Protein AF-A0A947IJC0-F1 (afdb_monomer_lite)

Radius of gyration: 15.33 Å; chains: 1; bounding box: 36×24×41 Å

Foldseek 3Di:
DDKDKDWDKDWDWPDFDADPLATPWTWTKMWGAAMDIPQPCRRQQPGWMWTWTDDNRWIKTFTQLPGQQRKGWIWTQHPVRDIWIKIWTFHDPPHSNQVRLCVVPNQDPVRGIDIDTD

Structure (mmCIF, N/CA/C/O backbone):
data_AF-A0A947IJC0-F1
#
_entry.id   AF-A0A947IJC0-F1
#
loop_
_atom_site.group_PDB
_atom_site.id
_atom_site.type_symbol
_atom_site.label_atom_id
_atom_site.label_alt_id
_atom_site.label_comp_id
_atom_site.label_asym_id
_atom_site.label_entity_id
_atom_site.label_seq_id
_atom_site.pdbx_PDB_ins_code
_atom_site.Cartn_x
_atom_site.Cartn_y
_atom_site.Cartn_z
_atom_site.occupancy
_atom_site.B_iso_or_equiv
_atom_site.auth_seq_id
_atom_site.auth_comp_id
_atom_site.auth_asym_id
_atom_site.auth_atom_id
_atom_site.pdbx_PDB_model_num
ATOM 1 N N . PRO A 1 1 ? 19.824 -11.197 1.118 1.00 45.47 1 PRO A N 1
ATOM 2 C CA . PRO A 1 1 ? 19.792 -9.728 1.316 1.00 45.47 1 PRO A CA 1
ATOM 3 C C . PRO A 1 1 ? 18.434 -9.309 1.892 1.00 45.47 1 PRO A C 1
ATOM 5 O O . PRO A 1 1 ? 17.416 -9.544 1.250 1.00 45.47 1 PRO A O 1
ATOM 8 N N . SER A 1 2 ? 18.401 -8.780 3.118 1.00 49.97 2 SER A N 1
ATOM 9 C CA . SER A 1 2 ? 17.209 -8.091 3.623 1.00 49.97 2 SER A CA 1
ATOM 10 C C . SER A 1 2 ? 17.150 -6.722 2.956 1.00 49.97 2 SER A C 1
ATOM 12 O O . SER A 1 2 ? 18.105 -5.960 3.075 1.00 49.97 2 SER A O 1
ATOM 14 N N . MET A 1 3 ? 16.075 -6.435 2.230 1.00 63.88 3 MET A N 1
ATOM 15 C CA . MET A 1 3 ? 15.838 -5.102 1.678 1.00 63.88 3 MET A CA 1
ATOM 16 C C . MET A 1 3 ? 15.214 -4.250 2.782 1.00 63.88 3 MET A C 1
ATOM 18 O O . MET A 1 3 ? 14.189 -4.642 3.344 1.00 63.88 3 MET A O 1
ATOM 22 N N . GLY A 1 4 ? 15.871 -3.147 3.136 1.00 71.75 4 GLY A N 1
ATOM 23 C CA . GLY A 1 4 ? 15.327 -2.156 4.056 1.00 71.75 4 GLY A CA 1
ATOM 24 C C . GLY A 1 4 ? 14.463 -1.156 3.297 1.00 71.75 4 GLY A C 1
ATOM 25 O O . GLY A 1 4 ? 14.833 -0.717 2.208 1.00 71.75 4 GLY A O 1
ATOM 26 N N . PHE A 1 5 ? 13.319 -0.799 3.874 1.00 82.88 5 PHE A N 1
ATOM 27 C CA . PHE A 1 5 ? 12.510 0.314 3.397 1.00 82.88 5 PHE A CA 1
ATOM 28 C C . PHE A 1 5 ? 12.162 1.209 4.574 1.00 82.88 5 PHE A C 1
ATOM 30 O O . PHE A 1 5 ? 11.677 0.725 5.595 1.00 82.88 5 PHE A O 1
ATOM 37 N N . ASP A 1 6 ? 12.359 2.504 4.380 1.00 88.56 6 ASP A N 1
ATOM 38 C CA . ASP A 1 6 ? 11.910 3.548 5.284 1.00 88.56 6 ASP A CA 1
ATOM 39 C C . ASP A 1 6 ? 10.787 4.322 4.608 1.00 88.56 6 ASP A C 1
ATOM 41 O O . ASP A 1 6 ? 10.894 4.732 3.451 1.00 88.56 6 ASP A O 1
ATOM 45 N N . GLY A 1 7 ? 9.685 4.513 5.323 1.00 89.81 7 GLY A N 1
ATOM 46 C CA . GLY A 1 7 ? 8.526 5.224 4.809 1.00 89.81 7 GLY A CA 1
ATOM 47 C C . GLY A 1 7 ? 7.940 6.160 5.850 1.00 89.81 7 GLY A C 1
ATOM 48 O O . GLY A 1 7 ? 7.958 5.874 7.047 1.00 89.81 7 GLY A O 1
ATOM 49 N N . ASN A 1 8 ? 7.394 7.281 5.386 1.00 93.94 8 ASN A N 1
ATOM 50 C CA . ASN A 1 8 ? 6.597 8.175 6.215 1.00 93.94 8 ASN A CA 1
ATOM 51 C C . ASN A 1 8 ? 5.121 7.931 5.914 1.00 93.94 8 ASN A C 1
ATOM 53 O O . ASN A 1 8 ? 4.702 8.015 4.760 1.00 93.94 8 ASN A O 1
ATOM 57 N N . VAL A 1 9 ? 4.334 7.668 6.954 1.00 93.00 9 VAL A N 1
ATOM 58 C CA . VAL A 1 9 ? 2.891 7.471 6.843 1.00 93.00 9 VAL A CA 1
ATOM 59 C C . VAL A 1 9 ? 2.158 8.544 7.640 1.00 93.00 9 VAL A C 1
ATOM 61 O O . VAL A 1 9 ? 2.508 8.846 8.779 1.00 93.00 9 VAL A O 1
ATOM 64 N N . SER A 1 10 ? 1.099 9.092 7.053 1.00 95.88 10 SER A N 1
ATOM 65 C CA . SER A 1 10 ? 0.108 9.917 7.741 1.00 95.88 10 SER A CA 1
ATOM 66 C C . SER A 1 10 ? -1.230 9.199 7.802 1.00 95.88 10 SER A C 1
ATOM 68 O O . SER A 1 10 ? -1.648 8.551 6.846 1.00 95.88 10 SER A O 1
ATOM 70 N N . LEU A 1 11 ? -1.906 9.327 8.939 1.00 95.31 11 LEU A N 1
ATOM 71 C CA . LEU A 1 11 ? -3.192 8.701 9.204 1.00 95.31 11 LEU A CA 1
ATOM 72 C C . LEU A 1 11 ? -4.188 9.771 9.644 1.00 95.31 11 LEU A C 1
ATOM 74 O O . LEU A 1 11 ? -3.956 10.468 10.629 1.00 95.31 11 LEU A O 1
ATOM 78 N N . VAL A 1 12 ? -5.307 9.868 8.930 1.00 96.25 12 VAL A N 1
ATOM 79 C CA . VAL A 1 12 ? -6.424 10.752 9.267 1.00 96.25 12 VAL A CA 1
ATOM 80 C C . VAL A 1 12 ? -7.654 9.892 9.519 1.00 96.25 12 VAL A C 1
ATOM 82 O O . VAL A 1 12 ? -8.175 9.257 8.604 1.00 96.25 12 VAL A O 1
ATOM 85 N N . LEU A 1 13 ? -8.123 9.867 10.766 1.00 96.06 13 LEU A N 1
ATOM 86 C CA . LEU A 1 13 ? -9.309 9.118 11.175 1.00 96.06 13 LEU A CA 1
ATOM 87 C C . LEU A 1 13 ? -10.491 10.067 11.359 1.00 96.06 13 LEU A C 1
ATOM 89 O O . LEU A 1 13 ? -10.407 11.040 12.103 1.00 96.06 13 LEU A O 1
ATOM 93 N N . GLN A 1 14 ? -11.597 9.748 10.697 1.00 96.31 14 GLN A N 1
ATOM 94 C CA . GLN A 1 14 ? -12.896 10.384 10.916 1.00 96.31 14 GLN A CA 1
ATOM 95 C C . GLN A 1 14 ? -13.669 9.631 12.004 1.00 96.31 14 GLN A C 1
ATOM 97 O O . GLN A 1 14 ? -14.321 10.234 12.852 1.00 96.31 14 GLN A O 1
ATOM 102 N N . GLU A 1 15 ? -13.553 8.302 12.005 1.00 94.94 15 GLU A N 1
ATOM 103 C CA . GLU A 1 15 ? -14.126 7.412 13.006 1.00 94.94 15 GLU A CA 1
ATOM 104 C C . GLU A 1 15 ? -13.174 6.238 13.257 1.00 94.94 15 GLU A C 1
ATOM 106 O O . GLU A 1 15 ? -12.622 5.662 12.318 1.00 94.94 15 GLU A O 1
ATOM 111 N N . ALA A 1 16 ? -13.020 5.845 14.522 1.00 94.94 16 ALA A N 1
ATOM 112 C CA . ALA A 1 16 ? -12.390 4.585 14.891 1.00 94.94 16 ALA A CA 1
ATOM 113 C C . ALA A 1 16 ? -13.020 4.028 16.172 1.00 94.94 16 ALA A C 1
ATOM 115 O O . ALA A 1 16 ? -12.919 4.623 17.245 1.00 94.94 16 ALA A O 1
ATOM 116 N N . LYS A 1 17 ? -13.651 2.861 16.058 1.00 95.69 17 LYS A N 1
ATOM 117 C CA . LYS A 1 17 ? -14.123 2.047 17.175 1.00 95.69 17 LYS A CA 1
ATOM 118 C C . LYS A 1 17 ? -13.501 0.660 17.062 1.00 95.69 17 LYS A C 1
ATOM 120 O O . LYS A 1 17 ? -13.697 -0.066 16.087 1.00 95.69 17 LYS A O 1
ATOM 125 N N . ILE A 1 18 ? -12.724 0.312 18.080 1.00 92.31 18 ILE A N 1
ATOM 126 C CA . ILE A 1 18 ? -12.042 -0.974 18.219 1.00 92.31 18 ILE A CA 1
ATOM 127 C C . ILE A 1 18 ? -12.320 -1.471 19.636 1.00 92.31 18 ILE A C 1
ATOM 129 O O . ILE A 1 18 ? -12.240 -0.699 20.591 1.00 92.31 18 ILE A O 1
ATOM 133 N N . ASN A 1 19 ? -12.677 -2.744 19.781 1.00 92.62 19 ASN A N 1
ATOM 134 C CA . ASN A 1 19 ? -12.871 -3.386 21.079 1.00 92.62 19 ASN A CA 1
ATOM 135 C C . ASN A 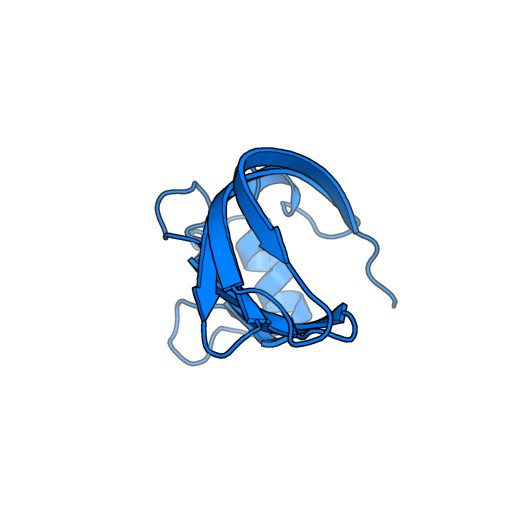1 19 ? -12.103 -4.716 21.148 1.00 92.62 19 ASN A C 1
ATOM 137 O O . ASN A 1 19 ? -11.367 -5.064 20.227 1.00 92.62 19 ASN A O 1
ATOM 141 N N . ALA A 1 20 ? -12.284 -5.475 22.231 1.00 89.50 20 ALA A N 1
ATOM 142 C CA . ALA A 1 20 ? -11.623 -6.771 22.416 1.00 89.50 20 ALA A CA 1
ATOM 143 C C . ALA A 1 20 ? -11.940 -7.797 21.307 1.00 89.50 20 ALA A C 1
ATOM 145 O O . ALA A 1 20 ? -11.154 -8.710 21.075 1.00 89.50 20 ALA A O 1
ATOM 146 N N . GLY A 1 21 ? -13.077 -7.647 20.620 1.00 90.00 21 GLY A N 1
ATOM 147 C CA . GLY A 1 21 ? -13.463 -8.463 19.470 1.00 90.00 21 GLY A CA 1
ATOM 148 C C . GLY A 1 21 ? -12.930 -7.951 18.131 1.00 90.00 21 GLY A C 1
ATOM 149 O O . GLY A 1 21 ? -13.108 -8.637 17.133 1.00 90.00 21 GLY A O 1
ATOM 150 N N . GLY A 1 22 ? -12.286 -6.780 18.087 1.00 93.69 22 GLY A N 1
ATOM 151 C CA . GLY A 1 22 ? -11.659 -6.211 16.895 1.00 93.69 22 GLY A CA 1
ATOM 152 C C . GLY A 1 22 ? -12.258 -4.899 16.399 1.00 93.69 22 GLY A C 1
ATOM 153 O O . GLY A 1 22 ? -12.850 -4.129 17.156 1.00 93.69 22 GLY A O 1
ATOM 154 N N . CYS A 1 23 ? -12.051 -4.629 15.108 1.00 95.75 23 CYS A N 1
ATOM 155 C CA . CYS A 1 23 ? -12.527 -3.430 14.415 1.00 95.75 23 CYS A CA 1
ATOM 156 C C . CYS A 1 23 ? -14.057 -3.468 14.295 1.00 95.75 23 CYS A C 1
ATOM 158 O O . CYS A 1 23 ? -14.596 -4.357 13.631 1.00 95.75 23 CYS A O 1
ATOM 160 N N . THR A 1 24 ? -14.758 -2.519 14.918 1.00 96.31 24 THR A N 1
ATOM 161 C CA . THR A 1 24 ? -16.227 -2.435 14.858 1.00 96.31 24 THR A CA 1
ATOM 162 C C . THR A 1 24 ? -16.710 -1.366 13.888 1.00 96.31 24 THR A C 1
ATOM 164 O O . THR A 1 24 ? -17.612 -1.632 13.099 1.00 96.31 24 THR A O 1
ATOM 167 N N . SER A 1 25 ? -16.086 -0.189 13.887 1.00 96.19 25 SER A N 1
ATOM 168 C CA . SER A 1 25 ? -16.248 0.814 12.833 1.00 96.19 25 SER A CA 1
ATOM 169 C C . SER A 1 25 ? -14.945 1.576 12.620 1.00 96.19 25 SER A C 1
ATOM 171 O O . SER A 1 25 ? -14.179 1.813 13.552 1.00 96.19 25 SER A O 1
ATOM 173 N N . MET A 1 26 ? -14.658 1.923 11.372 1.00 95.94 26 MET A N 1
ATOM 174 C CA . MET A 1 26 ? -13.491 2.714 11.015 1.00 95.94 26 MET A CA 1
ATOM 175 C C . MET A 1 26 ? -13.780 3.438 9.711 1.00 95.94 26 MET A C 1
ATOM 177 O O . MET A 1 26 ? -14.277 2.822 8.769 1.00 95.94 26 MET A O 1
ATOM 181 N N . ALA A 1 27 ? -13.464 4.724 9.682 1.00 96.88 27 ALA A N 1
ATOM 182 C CA . ALA A 1 27 ? -13.515 5.554 8.495 1.00 96.88 27 ALA A CA 1
ATOM 183 C C . ALA A 1 27 ? -12.353 6.540 8.554 1.00 96.88 27 ALA A C 1
ATOM 185 O O . ALA A 1 27 ? -12.123 7.203 9.570 1.00 96.88 27 ALA A O 1
ATOM 186 N N . GLY A 1 28 ? -11.601 6.627 7.470 1.00 96.44 28 GLY A N 1
ATOM 187 C CA . GLY A 1 28 ? -10.424 7.469 7.405 1.00 96.44 28 GLY A CA 1
ATOM 188 C C . GLY A 1 28 ? -9.549 7.117 6.222 1.00 96.44 28 GLY A C 1
ATOM 189 O O . GLY A 1 28 ? -9.883 6.258 5.403 1.00 96.44 28 GLY A O 1
ATOM 190 N N . THR A 1 29 ? -8.407 7.779 6.172 1.00 96.44 29 THR A N 1
ATOM 191 C CA . THR A 1 29 ? -7.462 7.674 5.073 1.00 96.44 29 THR A CA 1
ATOM 192 C C . THR A 1 29 ? -6.057 7.529 5.637 1.00 96.44 29 THR A C 1
ATOM 194 O O . THR A 1 29 ? -5.669 8.238 6.568 1.00 96.44 29 THR A O 1
ATOM 197 N N . LEU A 1 30 ? -5.297 6.600 5.071 1.00 95.12 30 LEU A N 1
ATOM 198 C CA . LEU A 1 30 ? -3.876 6.422 5.319 1.00 95.12 30 LEU A CA 1
ATOM 199 C C . LEU A 1 30 ? -3.114 6.825 4.059 1.00 95.12 30 LEU A C 1
ATOM 201 O O . LEU A 1 30 ? -3.435 6.356 2.972 1.00 95.12 30 LEU A O 1
ATOM 205 N N . THR A 1 31 ? -2.097 7.663 4.204 1.00 94.88 31 THR A N 1
ATOM 206 C CA . THR A 1 31 ? -1.242 8.092 3.096 1.00 94.88 31 THR A CA 1
ATOM 207 C C . THR A 1 31 ? 0.195 7.706 3.393 1.00 94.88 31 THR A C 1
ATOM 209 O O . THR A 1 31 ? 0.764 8.141 4.392 1.00 94.88 31 THR A O 1
ATOM 212 N N . LEU A 1 32 ? 0.794 6.906 2.515 1.00 93.62 32 LEU A N 1
ATOM 213 C CA . LEU A 1 32 ? 2.239 6.758 2.422 1.00 93.62 32 LEU A CA 1
ATOM 214 C C . LEU A 1 32 ? 2.774 7.997 1.704 1.00 93.62 32 LEU A C 1
ATOM 216 O O . LEU A 1 32 ? 2.560 8.149 0.506 1.00 93.62 32 LEU A O 1
ATOM 220 N N . ASN A 1 33 ? 3.423 8.893 2.439 1.00 93.69 33 ASN A N 1
ATOM 221 C CA . ASN A 1 33 ? 3.892 10.179 1.925 1.00 93.69 33 ASN A CA 1
ATOM 222 C C . ASN A 1 33 ? 5.212 10.045 1.173 1.00 93.69 33 ASN A C 1
ATOM 224 O O . ASN A 1 33 ? 5.405 10.652 0.126 1.00 93.69 33 ASN A O 1
ATOM 228 N N . THR A 1 34 ? 6.124 9.258 1.737 1.00 93.19 34 THR A N 1
ATOM 229 C CA . THR A 1 34 ? 7.453 9.005 1.186 1.00 93.19 34 THR A CA 1
ATOM 230 C C . THR A 1 34 ? 7.794 7.543 1.383 1.00 93.19 34 THR A C 1
ATOM 232 O O . THR A 1 34 ? 7.383 6.931 2.371 1.00 93.19 34 THR A O 1
ATOM 235 N N . LEU A 1 35 ? 8.582 7.004 0.463 1.00 92.06 35 LEU A N 1
ATOM 236 C CA . LEU A 1 35 ? 9.188 5.689 0.570 1.00 92.06 35 LEU A CA 1
ATOM 237 C C . LEU A 1 35 ? 10.633 5.810 0.095 1.00 92.06 35 LEU A C 1
ATOM 239 O O . LEU A 1 35 ? 10.913 6.502 -0.874 1.00 92.06 35 LEU A O 1
ATOM 243 N N . SER A 1 36 ? 11.557 5.171 0.784 1.00 91.38 36 SER A N 1
ATOM 244 C CA . SER A 1 36 ? 12.964 5.110 0.409 1.00 91.38 36 SER A CA 1
ATOM 245 C C . SER A 1 36 ? 13.507 3.743 0.778 1.00 91.38 36 SER A C 1
ATOM 247 O O . SER A 1 36 ? 13.002 3.096 1.693 1.00 91.38 36 SER A O 1
ATOM 249 N N . GLY A 1 37 ? 14.528 3.286 0.072 1.00 88.06 37 GLY A N 1
ATOM 250 C CA . GLY A 1 37 ? 15.158 2.002 0.336 1.00 88.06 37 GLY A CA 1
ATOM 251 C C . GLY A 1 37 ? 16.208 1.686 -0.714 1.00 88.06 37 GLY A C 1
ATOM 252 O O . GLY A 1 37 ? 16.478 2.495 -1.600 1.00 88.06 37 GLY A O 1
ATOM 253 N N . ASP A 1 38 ? 16.759 0.481 -0.634 1.00 85.75 38 ASP A N 1
ATOM 254 C CA . ASP A 1 38 ? 17.884 0.052 -1.478 1.00 85.75 38 ASP A CA 1
ATOM 255 C C . ASP A 1 38 ? 17.478 -0.317 -2.921 1.00 85.75 38 ASP A C 1
ATOM 257 O O . ASP A 1 38 ? 18.310 -0.745 -3.722 1.00 85.75 38 ASP A O 1
ATOM 261 N N . ILE A 1 39 ? 16.191 -0.195 -3.260 1.00 86.75 39 ILE A N 1
ATOM 262 C CA . ILE A 1 39 ? 15.660 -0.473 -4.596 1.00 86.75 39 ILE A CA 1
ATOM 263 C C . ILE A 1 39 ? 15.597 0.827 -5.395 1.00 86.75 39 ILE A C 1
ATOM 265 O O . ILE A 1 39 ? 14.920 1.779 -5.011 1.00 86.75 39 ILE A O 1
ATOM 269 N N . GLU A 1 40 ? 16.244 0.840 -6.557 1.00 89.38 40 GLU A N 1
ATOM 270 C CA . GLU A 1 40 ? 16.196 1.982 -7.465 1.00 89.38 40 GLU A CA 1
ATOM 271 C C . GLU A 1 40 ? 14.754 2.284 -7.916 1.00 89.38 40 GLU A C 1
ATOM 273 O O . GLU A 1 40 ? 14.005 1.403 -8.345 1.00 89.38 40 GLU A O 1
ATOM 278 N N . GLY A 1 41 ? 14.343 3.548 -7.802 1.00 89.69 41 GLY A N 1
ATOM 279 C CA . GLY A 1 41 ? 13.001 4.004 -8.161 1.00 89.69 41 GLY A CA 1
ATOM 280 C C . GLY A 1 41 ? 11.903 3.650 -7.154 1.00 89.69 41 GLY A C 1
ATOM 281 O O . GLY A 1 41 ? 10.735 3.926 -7.432 1.00 89.69 41 GLY A O 1
ATOM 282 N N . VAL A 1 42 ? 12.219 3.053 -6.000 1.00 90.25 42 VAL A N 1
ATOM 283 C CA . VAL A 1 42 ? 11.219 2.746 -4.957 1.00 90.25 42 VAL A CA 1
ATOM 284 C C . VAL A 1 42 ? 10.536 3.997 -4.405 1.00 90.25 42 VAL A C 1
ATOM 286 O O . VAL A 1 42 ? 9.368 3.960 -4.029 1.00 90.25 42 VAL A O 1
ATOM 289 N N . ASP A 1 43 ? 11.239 5.121 -4.418 1.00 90.50 43 ASP A N 1
ATOM 290 C CA . ASP A 1 43 ? 10.743 6.437 -4.037 1.00 90.50 43 ASP A CA 1
ATOM 291 C C . ASP A 1 43 ? 9.584 6.916 -4.911 1.00 90.50 43 ASP A C 1
ATOM 293 O O . ASP A 1 43 ? 8.676 7.583 -4.420 1.00 90.50 43 ASP A O 1
ATOM 297 N N . THR A 1 44 ? 9.538 6.473 -6.170 1.00 91.12 44 THR A N 1
ATOM 298 C CA . THR A 1 44 ? 8.465 6.814 -7.118 1.00 91.12 44 THR A CA 1
ATOM 299 C C . THR A 1 44 ? 7.123 6.139 -6.812 1.00 91.12 44 THR A C 1
ATOM 301 O O . THR A 1 44 ? 6.108 6.481 -7.427 1.00 91.12 44 THR A O 1
ATOM 304 N N . ILE A 1 45 ? 7.104 5.183 -5.871 1.00 90.88 45 ILE A N 1
ATOM 305 C CA . ILE A 1 45 ? 5.875 4.548 -5.383 1.00 90.88 45 ILE A CA 1
ATOM 306 C C . ILE A 1 45 ? 5.012 5.562 -4.638 1.00 90.88 45 ILE A C 1
ATOM 308 O O . ILE A 1 45 ? 3.798 5.563 -4.812 1.00 90.88 45 ILE A O 1
ATOM 312 N N . ALA A 1 46 ? 5.626 6.401 -3.804 1.00 91.44 46 ALA A N 1
ATOM 313 C CA . ALA A 1 46 ? 4.910 7.386 -3.012 1.00 91.44 46 ALA A CA 1
ATOM 314 C C . ALA A 1 46 ? 4.627 8.665 -3.836 1.00 91.44 46 ALA A C 1
ATOM 316 O O . ALA A 1 46 ? 5.434 9.038 -4.688 1.00 91.44 46 ALA A O 1
ATOM 317 N N . PRO A 1 47 ? 3.512 9.373 -3.574 1.00 92.38 47 PRO A N 1
ATOM 318 C CA . PRO A 1 47 ? 2.531 9.087 -2.532 1.00 92.38 47 PRO A CA 1
ATOM 319 C C . PRO A 1 47 ? 1.516 7.997 -2.920 1.00 92.38 47 PRO A C 1
ATOM 321 O O . PRO A 1 47 ? 1.084 7.914 -4.068 1.00 92.38 47 PRO A O 1
ATOM 324 N N . VAL A 1 48 ? 1.084 7.200 -1.935 1.00 93.69 48 VAL A N 1
ATOM 325 C CA . VAL A 1 48 ? -0.010 6.217 -2.078 1.00 93.69 48 VAL A CA 1
ATOM 326 C C . VAL A 1 48 ? -1.054 6.459 -1.001 1.00 93.69 48 VAL A C 1
ATOM 328 O O . VAL A 1 48 ? -0.711 6.584 0.173 1.00 93.69 48 VAL A O 1
ATOM 331 N N . THR A 1 49 ? -2.326 6.473 -1.384 1.00 94.38 49 THR A N 1
ATOM 332 C CA . THR A 1 49 ? -3.448 6.679 -0.468 1.00 94.38 49 THR A CA 1
ATOM 333 C C . THR A 1 49 ? -4.291 5.411 -0.348 1.00 94.38 49 THR A C 1
ATOM 335 O O . THR A 1 49 ? -4.534 4.717 -1.331 1.00 94.38 49 THR A O 1
ATOM 338 N N . ALA A 1 50 ? -4.729 5.107 0.872 1.00 95.94 50 ALA A N 1
ATOM 339 C CA . ALA A 1 50 ? -5.589 3.982 1.197 1.00 95.94 50 ALA A CA 1
ATOM 340 C C . ALA A 1 50 ? -6.786 4.439 2.033 1.00 95.94 50 ALA A C 1
ATOM 342 O O . ALA A 1 50 ? -6.628 5.184 3.003 1.00 95.94 50 ALA A O 1
ATOM 343 N N . ASN A 1 51 ? -7.973 3.939 1.711 1.00 97.00 51 ASN A N 1
ATOM 344 C CA . ASN A 1 51 ? -9.156 4.107 2.545 1.00 97.00 51 ASN A CA 1
ATOM 345 C C . ASN A 1 51 ? -9.192 3.044 3.644 1.00 97.00 51 ASN A C 1
ATOM 347 O O . ASN A 1 51 ? -8.844 1.885 3.420 1.00 97.00 51 ASN A O 1
ATOM 351 N N . LEU A 1 52 ? -9.631 3.437 4.836 1.00 96.69 52 LEU A N 1
ATOM 352 C CA . LEU A 1 52 ? -9.738 2.555 5.992 1.00 96.69 52 LEU A CA 1
ATOM 353 C C . LEU A 1 52 ? -11.187 2.160 6.227 1.00 96.69 52 LEU A C 1
ATOM 355 O O . LEU A 1 52 ? -12.069 3.016 6.283 1.00 96.69 52 LEU A O 1
ATOM 359 N N . ARG A 1 53 ? -11.417 0.863 6.427 1.00 96.56 53 ARG A N 1
ATOM 360 C CA . ARG A 1 53 ? -12.721 0.317 6.818 1.00 96.56 53 ARG A CA 1
ATOM 361 C C . ARG A 1 53 ? -12.564 -0.887 7.735 1.00 96.56 53 ARG A C 1
ATOM 363 O O . ARG A 1 53 ? -11.518 -1.531 7.744 1.00 96.56 53 ARG A O 1
ATOM 370 N N . CYS A 1 54 ? -13.623 -1.236 8.461 1.00 96.06 54 CYS A N 1
ATOM 371 C CA . CYS A 1 54 ? -13.694 -2.536 9.124 1.00 96.06 54 CYS A CA 1
ATOM 372 C C . CYS A 1 54 ? -14.308 -3.593 8.191 1.00 96.06 54 CYS A C 1
ATOM 374 O O . CYS A 1 54 ? -15.274 -3.327 7.477 1.00 96.06 54 CYS A O 1
ATOM 376 N N . GLU A 1 55 ? -13.786 -4.816 8.232 1.00 95.31 55 GLU A N 1
ATOM 377 C CA . GLU A 1 55 ? -14.363 -5.993 7.573 1.00 95.31 55 GLU A CA 1
ATOM 378 C C . GLU A 1 55 ? -14.134 -7.218 8.449 1.00 95.31 55 GLU A C 1
ATOM 380 O O . GLU A 1 55 ? -12.988 -7.550 8.748 1.00 95.31 55 GLU A O 1
ATOM 385 N N . ASN A 1 56 ? -15.200 -7.922 8.843 1.00 93.38 56 ASN A N 1
ATOM 386 C CA . ASN A 1 56 ? -15.088 -9.149 9.643 1.00 93.38 56 ASN A CA 1
ATOM 387 C C . ASN A 1 56 ? -14.154 -8.980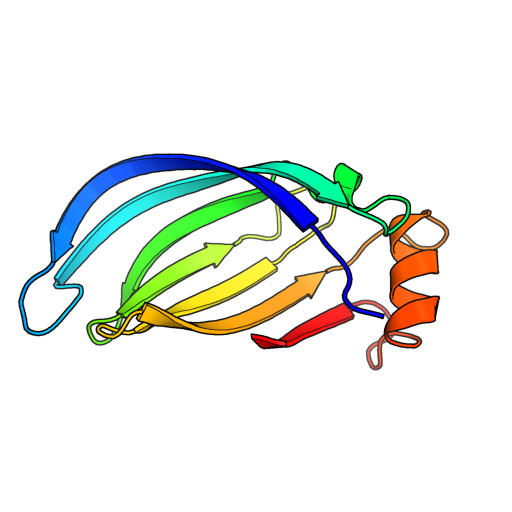 10.859 1.00 93.38 56 ASN A C 1
ATOM 389 O O . ASN A 1 56 ? -13.251 -9.791 11.057 1.00 93.38 56 ASN A O 1
ATOM 393 N N . GLN A 1 57 ? -14.333 -7.893 11.623 1.00 94.62 57 GLN A N 1
ATOM 394 C CA . GLN A 1 57 ? -13.523 -7.530 12.801 1.00 94.62 57 GLN A CA 1
ATOM 395 C C . GLN A 1 57 ? -12.055 -7.148 12.514 1.00 94.62 57 GLN A C 1
ATOM 397 O O . GLN A 1 57 ? -11.283 -6.911 13.444 1.00 94.62 57 GLN A O 1
ATOM 402 N N . ARG A 1 58 ? -11.655 -7.037 11.244 1.00 95.38 58 ARG A N 1
ATOM 403 C CA . ARG A 1 58 ? -10.310 -6.631 10.807 1.00 95.38 58 ARG A CA 1
ATOM 404 C C . ARG A 1 58 ? -10.310 -5.199 10.297 1.00 95.38 58 ARG A C 1
ATOM 406 O O . ARG A 1 58 ? -11.316 -4.745 9.753 1.00 95.38 58 ARG A O 1
ATOM 413 N N . ILE A 1 59 ? -9.173 -4.522 10.422 1.00 96.06 59 ILE A N 1
ATOM 414 C CA . ILE A 1 59 ? -8.929 -3.267 9.704 1.00 96.06 59 ILE A CA 1
ATOM 415 C C . ILE A 1 59 ? -8.560 -3.634 8.268 1.00 96.06 59 ILE A C 1
ATOM 417 O O . ILE A 1 59 ? -7.733 -4.519 8.049 1.00 96.06 59 ILE A O 1
ATOM 421 N N . VAL A 1 60 ? -9.166 -2.967 7.295 1.00 96.75 60 VAL A N 1
ATOM 422 C CA . VAL A 1 60 ? -8.843 -3.10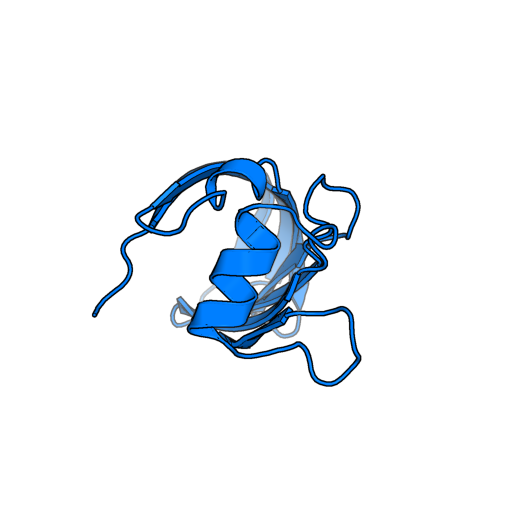6 5.877 1.00 96.75 60 VAL A CA 1
ATOM 423 C C . VAL A 1 60 ? -8.337 -1.773 5.359 1.00 96.75 60 VAL A C 1
ATOM 425 O O . VAL A 1 60 ? -9.008 -0.756 5.519 1.00 96.75 60 VAL A O 1
ATOM 428 N N . LEU A 1 61 ? -7.164 -1.812 4.735 1.00 96.44 61 LEU A N 1
ATOM 429 C CA . LEU A 1 61 ? -6.607 -0.743 3.925 1.00 96.44 61 LEU A CA 1
ATOM 430 C C . LEU A 1 61 ? -6.935 -1.070 2.471 1.00 96.44 61 LEU A C 1
ATOM 432 O O . LEU A 1 61 ? -6.520 -2.116 1.962 1.00 96.44 61 LEU A O 1
ATOM 436 N N . ASP A 1 62 ? -7.691 -0.187 1.835 1.00 96.19 62 ASP A N 1
ATOM 437 C CA . ASP A 1 62 ? -8.096 -0.291 0.439 1.00 96.19 62 ASP A CA 1
ATOM 438 C C . ASP A 1 62 ? -7.357 0.754 -0.387 1.00 96.19 62 ASP A C 1
ATOM 440 O O . ASP A 1 62 ? -7.626 1.950 -0.268 1.00 96.19 62 ASP A O 1
ATOM 444 N N . ILE A 1 63 ? -6.369 0.297 -1.152 1.00 95.56 63 ILE A N 1
ATOM 445 C CA . ILE A 1 63 ? -5.520 1.146 -1.982 1.00 95.56 63 ILE A CA 1
ATOM 446 C C . ILE A 1 63 ? -6.086 1.129 -3.395 1.00 95.56 63 ILE A C 1
ATOM 448 O O . ILE A 1 63 ? -6.099 0.080 -4.052 1.00 95.56 63 ILE A O 1
ATOM 452 N N . ASP A 1 64 ? -6.507 2.297 -3.869 1.00 87.88 64 ASP A N 1
ATOM 453 C CA . ASP A 1 64 ? -6.938 2.482 -5.247 1.00 87.88 64 ASP A CA 1
ATOM 454 C C . ASP A 1 64 ? -5.755 2.775 -6.181 1.00 87.88 64 ASP A C 1
ATOM 456 O O . ASP A 1 64 ? -4.671 3.184 -5.764 1.00 87.88 64 ASP A O 1
ATOM 460 N N . GLU A 1 65 ? -5.964 2.542 -7.476 1.00 87.88 65 GLU A N 1
ATOM 461 C CA . GLU A 1 65 ? -4.918 2.681 -8.491 1.00 87.88 65 GLU A CA 1
ATOM 462 C C . GLU A 1 65 ? -4.579 4.133 -8.864 1.00 87.88 65 GLU A C 1
ATOM 464 O O . GLU A 1 65 ? -3.749 4.346 -9.752 1.00 87.88 65 GLU A O 1
ATOM 469 N N . ASN A 1 66 ? -5.194 5.134 -8.223 1.00 86.25 66 ASN A N 1
ATOM 470 C CA . ASN A 1 66 ? -5.009 6.548 -8.542 1.00 86.25 66 ASN A CA 1
ATOM 471 C C . ASN A 1 66 ? -3.726 7.112 -7.905 1.00 86.25 66 ASN A C 1
ATOM 473 O O . ASN A 1 66 ? -3.746 8.047 -7.106 1.00 86.25 66 ASN A O 1
ATOM 477 N N . ASN A 1 67 ? -2.587 6.520 -8.262 1.00 82.75 67 ASN A N 1
ATOM 478 C CA . ASN A 1 67 ? -1.246 6.957 -7.883 1.00 82.75 67 ASN A CA 1
ATOM 479 C C . ASN A 1 67 ? -0.249 6.688 -9.025 1.00 82.75 67 ASN A C 1
ATOM 481 O O . ASN A 1 67 ? -0.513 5.908 -9.942 1.00 82.75 67 ASN A O 1
ATOM 485 N N . THR A 1 68 ? 0.911 7.343 -8.983 1.00 76.81 68 THR A N 1
ATOM 486 C CA . THR A 1 68 ? 1.929 7.323 -10.052 1.00 76.81 68 THR A CA 1
ATOM 487 C C . THR A 1 68 ? 2.417 5.919 -10.406 1.00 76.81 68 THR A C 1
ATOM 489 O O . THR A 1 68 ? 2.620 5.621 -11.584 1.00 76.81 68 THR A O 1
ATOM 492 N N . ALA A 1 69 ? 2.559 5.040 -9.414 1.00 80.06 69 ALA A N 1
ATOM 493 C CA . ALA A 1 69 ? 3.001 3.659 -9.601 1.00 80.06 69 ALA A CA 1
ATOM 494 C C . ALA A 1 69 ? 1.846 2.657 -9.815 1.00 80.06 69 ALA A C 1
ATOM 496 O O . ALA A 1 69 ? 2.087 1.448 -9.929 1.00 80.06 69 ALA A O 1
ATOM 497 N N . LYS A 1 70 ? 0.595 3.144 -9.888 1.00 90.75 70 LYS A N 1
ATOM 498 C CA . LYS A 1 70 ? -0.632 2.338 -10.008 1.00 90.75 70 LYS A CA 1
ATOM 499 C C . LYS A 1 70 ? -0.700 1.201 -8.986 1.00 90.75 70 LYS A C 1
ATOM 501 O O . LYS A 1 70 ? -1.167 0.096 -9.294 1.00 90.75 70 LYS A O 1
ATOM 506 N N . VAL A 1 71 ? -0.190 1.464 -7.784 1.00 93.19 71 VAL A N 1
ATOM 507 C CA . VAL A 1 71 ? -0.291 0.551 -6.650 1.00 93.19 71 VAL A CA 1
ATOM 508 C C . VAL A 1 71 ? -1.760 0.380 -6.329 1.00 93.19 71 VAL A C 1
ATOM 510 O O . VAL A 1 71 ? -2.471 1.368 -6.217 1.00 93.19 71 VAL A O 1
ATOM 513 N N . ARG A 1 72 ? -2.223 -0.856 -6.193 1.00 95.38 72 ARG A N 1
ATOM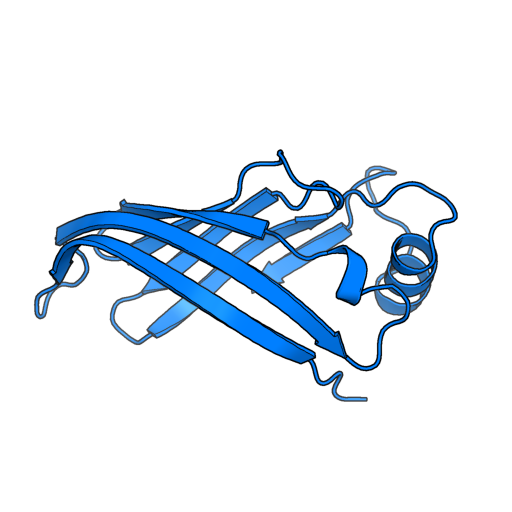 514 C CA . ARG A 1 72 ? -3.607 -1.154 -5.818 1.00 95.38 72 ARG A CA 1
ATOM 515 C C . ARG A 1 72 ? -3.685 -2.453 -5.049 1.00 95.38 72 ARG A C 1
ATOM 517 O O . ARG A 1 72 ? -2.877 -3.354 -5.275 1.00 95.38 72 ARG A O 1
ATOM 524 N N . GLY A 1 73 ? -4.676 -2.588 -4.185 1.00 95.31 73 GLY A N 1
ATOM 525 C CA . GLY A 1 73 ? -4.897 -3.841 -3.482 1.00 95.31 73 GLY A CA 1
ATOM 526 C C . GLY A 1 73 ? -5.495 -3.672 -2.103 1.00 95.31 73 GLY A C 1
ATOM 527 O O . GLY A 1 73 ? -5.851 -2.579 -1.673 1.00 95.31 73 GLY A O 1
ATOM 528 N N . LEU A 1 74 ? -5.593 -4.804 -1.413 1.00 95.50 74 LEU A N 1
ATOM 529 C CA . LEU A 1 74 ? -6.203 -4.896 -0.097 1.00 95.50 74 LEU A CA 1
ATOM 530 C C . LEU A 1 74 ? -5.188 -5.449 0.893 1.00 95.50 74 LEU A C 1
ATOM 532 O O . LEU A 1 74 ? -4.652 -6.544 0.693 1.00 95.50 74 LEU A O 1
ATOM 536 N N . VAL A 1 75 ? -4.993 -4.719 1.987 1.00 95.50 75 VAL A N 1
ATOM 537 C CA . VAL A 1 75 ? -4.251 -5.186 3.160 1.00 95.50 75 VAL A CA 1
ATOM 538 C C . VAL A 1 75 ? -5.215 -5.285 4.328 1.00 95.50 75 VAL A C 1
ATOM 540 O O . VAL A 1 75 ? -5.968 -4.360 4.613 1.00 95.50 75 VAL A O 1
ATOM 543 N N . ARG A 1 76 ? -5.216 -6.431 4.999 1.00 95.75 76 ARG A N 1
ATOM 544 C CA . ARG A 1 76 ? -6.035 -6.713 6.172 1.00 95.75 76 ARG A CA 1
ATOM 545 C C . ARG A 1 76 ? -5.137 -6.858 7.382 1.00 95.75 76 ARG A C 1
ATOM 547 O O . ARG A 1 76 ? -4.187 -7.634 7.346 1.00 95.75 76 ARG A O 1
ATOM 554 N N . ILE A 1 77 ? -5.491 -6.167 8.454 1.00 94.31 77 ILE A N 1
ATOM 555 C CA . ILE A 1 77 ? -4.832 -6.256 9.751 1.00 94.31 77 ILE A CA 1
ATOM 556 C C . ILE A 1 77 ? -5.810 -6.918 10.714 1.00 94.31 77 ILE A C 1
ATOM 558 O O . ILE A 1 77 ? -6.897 -6.396 10.987 1.00 94.31 77 ILE A O 1
ATOM 562 N N . SER A 1 78 ? -5.460 -8.109 11.185 1.00 90.75 78 SER A N 1
ATOM 563 C CA . SER A 1 78 ? -6.247 -8.829 12.181 1.00 90.75 78 SER A CA 1
ATOM 564 C C . SER A 1 78 ? -6.101 -8.219 13.572 1.00 90.75 78 SER A C 1
ATOM 566 O O . SER A 1 78 ? -5.223 -7.405 13.847 1.00 90.75 78 SER A O 1
ATOM 568 N N . VAL A 1 79 ? -6.965 -8.662 14.483 1.00 87.06 79 VAL A N 1
ATOM 569 C CA . VAL A 1 79 ? -7.011 -8.204 15.880 1.00 87.06 79 VAL A CA 1
ATOM 570 C C . VAL A 1 79 ? -5.710 -8.419 16.658 1.00 87.06 79 VAL A C 1
ATOM 572 O O . VAL A 1 79 ? -5.417 -7.668 17.578 1.00 87.06 79 VAL A O 1
ATOM 575 N N . ASN A 1 80 ? -4.906 -9.413 16.275 1.00 88.00 80 ASN A N 1
ATOM 576 C CA . ASN A 1 80 ? -3.584 -9.684 16.846 1.00 88.00 80 ASN A CA 1
ATOM 577 C C . ASN A 1 80 ? -2.445 -8.953 16.104 1.00 88.00 80 ASN A C 1
ATOM 579 O O . ASN A 1 80 ? -1.281 -9.275 16.318 1.00 88.00 80 ASN A O 1
ATOM 583 N N . GLY A 1 81 ? -2.768 -8.015 15.209 1.00 86.38 81 GLY A N 1
ATOM 584 C CA . GLY A 1 81 ? -1.795 -7.228 14.453 1.00 86.38 81 GLY A CA 1
ATOM 585 C C . GLY A 1 81 ? -1.158 -7.950 13.264 1.00 86.38 81 GLY A C 1
ATOM 586 O O . GLY A 1 81 ? -0.267 -7.384 12.636 1.00 86.38 81 GLY A O 1
ATOM 587 N N . GLN A 1 82 ? -1.588 -9.172 12.919 1.00 91.69 82 GLN A N 1
ATOM 588 C CA . GLN A 1 82 ? -1.072 -9.846 11.725 1.00 91.69 82 GLN A CA 1
ATOM 589 C C . GLN A 1 82 ? -1.603 -9.161 10.467 1.00 91.69 82 GLN A C 1
ATOM 591 O O . GLN A 1 82 ? -2.804 -8.932 10.309 1.00 91.69 82 GLN A O 1
ATOM 596 N N . MET A 1 83 ? -0.684 -8.848 9.563 1.00 92.00 83 MET A N 1
ATOM 597 C CA . MET A 1 83 ? -1.005 -8.283 8.263 1.00 92.00 83 MET A CA 1
ATOM 598 C C . MET A 1 83 ? -1.100 -9.409 7.243 1.00 92.00 83 MET A C 1
ATOM 600 O O . MET A 1 83 ? -0.303 -10.338 7.264 1.00 92.00 83 MET A O 1
ATOM 604 N N . SER A 1 84 ? -2.093 -9.323 6.368 1.00 94.75 84 SER A N 1
ATOM 605 C CA . SER A 1 84 ? -2.215 -10.198 5.209 1.00 94.75 84 SER A CA 1
ATOM 606 C C . SER A 1 84 ? -2.767 -9.407 4.043 1.00 94.75 84 SER A C 1
ATOM 608 O O . SER A 1 84 ? -3.641 -8.555 4.225 1.00 94.75 84 SER A O 1
ATOM 610 N N . GLY A 1 85 ? -2.290 -9.661 2.837 1.00 93.56 85 GLY A N 1
ATOM 611 C CA . GLY A 1 85 ? -2.780 -8.888 1.711 1.00 93.56 85 GLY A CA 1
ATOM 612 C C . GLY A 1 85 ? -2.093 -9.179 0.404 1.00 93.56 85 GLY A C 1
ATOM 613 O O . GLY A 1 85 ? -1.127 -9.935 0.316 1.00 93.56 85 GLY A O 1
ATOM 614 N N . GLN A 1 86 ? -2.623 -8.537 -0.626 1.00 93.25 86 GLN A N 1
ATOM 615 C CA . GLN A 1 86 ? -2.009 -8.535 -1.936 1.00 93.25 86 GLN A CA 1
ATOM 616 C C . GLN A 1 86 ? -1.991 -7.112 -2.474 1.00 93.25 86 GLN A C 1
ATOM 618 O O . GLN A 1 86 ? -3.045 -6.486 -2.597 1.00 93.25 86 GLN A O 1
ATOM 623 N N . LEU A 1 87 ? -0.798 -6.645 -2.828 1.00 92.69 87 LEU A N 1
ATOM 624 C CA . LEU A 1 87 ? -0.591 -5.405 -3.560 1.00 92.69 87 LEU A CA 1
ATOM 625 C C . LEU A 1 87 ? -0.184 -5.745 -4.990 1.00 92.69 87 LEU A C 1
ATOM 627 O O . LEU A 1 87 ? 0.625 -6.644 -5.226 1.00 92.69 87 LEU A O 1
ATOM 631 N N . LEU A 1 88 ? -0.760 -5.025 -5.940 1.00 94.31 88 LEU A N 1
ATOM 632 C CA . LEU A 1 88 ? -0.387 -5.058 -7.341 1.00 94.31 88 LEU A CA 1
ATOM 633 C C . LEU A 1 88 ? 0.267 -3.729 -7.684 1.00 94.31 88 LEU A C 1
ATOM 635 O O . LEU A 1 88 ? -0.276 -2.677 -7.355 1.00 94.31 88 LEU A O 1
ATOM 639 N N . LEU A 1 89 ? 1.409 -3.787 -8.358 1.00 93.12 89 LEU A N 1
ATOM 640 C CA . LEU A 1 89 ? 2.128 -2.619 -8.848 1.00 93.12 89 LEU A CA 1
ATOM 641 C C . LEU A 1 89 ? 2.262 -2.733 -10.361 1.00 93.12 89 LEU A C 1
ATOM 643 O O . LEU A 1 89 ? 2.667 -3.781 -10.869 1.00 93.12 89 LEU A O 1
ATOM 647 N N . THR A 1 90 ? 1.950 -1.653 -11.072 1.00 92.94 90 THR A N 1
ATOM 648 C CA . THR A 1 90 ? 2.054 -1.591 -12.537 1.00 92.94 90 THR A CA 1
ATOM 649 C C . THR A 1 90 ? 2.922 -0.395 -12.937 1.00 92.94 90 THR A C 1
ATOM 651 O O . THR A 1 90 ? 2.415 0.563 -13.531 1.00 92.94 90 THR A O 1
ATOM 654 N N . PRO A 1 91 ? 4.226 -0.406 -12.602 1.00 90.31 91 PRO A N 1
ATOM 655 C CA . PRO A 1 91 ? 5.129 0.655 -13.024 1.00 90.31 91 PRO A CA 1
ATOM 656 C C . PRO A 1 91 ? 5.258 0.663 -14.549 1.00 90.31 91 PRO A C 1
ATOM 658 O O . PRO A 1 91 ? 5.176 -0.378 -15.206 1.00 90.31 91 PRO A O 1
ATOM 661 N N . ALA A 1 92 ? 5.481 1.843 -15.126 1.00 89.06 92 ALA A N 1
ATOM 662 C CA . ALA A 1 92 ? 5.681 1.960 -16.564 1.00 89.06 92 ALA A CA 1
ATOM 663 C C . ALA A 1 92 ? 6.941 1.193 -17.009 1.00 89.06 92 ALA A C 1
ATOM 665 O O . ALA A 1 92 ? 7.982 1.234 -16.347 1.00 89.06 92 ALA A O 1
ATOM 666 N N . ALA A 1 93 ? 6.846 0.492 -18.141 1.00 89.50 93 ALA A N 1
ATOM 667 C CA . ALA A 1 93 ? 7.959 -0.281 -18.683 1.00 89.50 93 ALA A CA 1
ATOM 668 C C . ALA A 1 93 ? 9.189 0.609 -18.928 1.00 89.50 93 ALA A C 1
ATOM 670 O O . ALA A 1 93 ? 9.068 1.733 -19.413 1.00 89.50 93 ALA A O 1
ATOM 671 N N . GLY A 1 94 ? 10.373 0.096 -18.587 1.00 88.38 94 GLY A N 1
ATOM 672 C CA . GLY A 1 94 ? 11.646 0.807 -18.746 1.00 88.38 94 GLY A CA 1
ATOM 673 C C . GLY A 1 94 ? 11.964 1.827 -17.649 1.00 88.38 94 GLY A C 1
ATOM 674 O O . GLY A 1 94 ? 13.069 2.363 -17.643 1.00 88.38 94 GLY A O 1
ATOM 675 N N . THR A 1 95 ? 11.054 2.072 -16.700 1.00 91.50 95 THR A N 1
ATOM 676 C CA . THR A 1 95 ? 11.368 2.873 -15.505 1.00 91.50 95 THR A CA 1
ATOM 677 C C . THR A 1 95 ? 12.340 2.133 -14.577 1.00 91.50 95 THR A C 1
ATOM 679 O O . THR A 1 95 ? 12.345 0.896 -14.578 1.00 91.50 95 THR A O 1
ATOM 682 N N . PRO A 1 96 ? 13.124 2.851 -13.745 1.00 92.94 96 PRO A N 1
ATOM 683 C CA . PRO A 1 96 ? 14.004 2.219 -12.761 1.00 92.94 96 PRO A CA 1
ATOM 684 C C . PRO A 1 96 ? 13.258 1.215 -11.877 1.00 92.94 96 PRO A C 1
ATOM 686 O O . PRO A 1 96 ? 13.647 0.052 -11.814 1.00 92.94 96 PRO A O 1
ATOM 689 N N . LEU A 1 97 ? 12.091 1.607 -11.349 1.00 91.19 97 LEU A N 1
ATOM 690 C CA . LEU A 1 97 ? 11.244 0.731 -10.540 1.00 91.19 97 LEU A CA 1
ATOM 691 C C . LEU A 1 97 ? 10.835 -0.551 -11.286 1.00 91.19 97 LEU A C 1
ATOM 693 O O . LEU A 1 97 ? 10.927 -1.644 -10.729 1.00 91.19 97 LEU A O 1
ATOM 697 N N . PHE A 1 98 ? 10.412 -0.453 -12.553 1.00 92.44 98 PHE A N 1
ATOM 698 C CA . PHE A 1 98 ? 10.074 -1.633 -13.361 1.00 92.44 98 PHE A CA 1
ATOM 699 C C . PHE A 1 98 ? 11.275 -2.573 -13.531 1.00 92.44 98 PHE A C 1
ATOM 701 O O . PHE A 1 98 ? 11.133 -3.795 -13.412 1.00 92.44 98 PHE A O 1
ATOM 708 N N . ASN A 1 99 ? 12.454 -2.015 -13.808 1.00 92.94 99 ASN A N 1
ATOM 709 C CA . ASN A 1 99 ? 13.673 -2.790 -14.015 1.00 92.94 99 ASN A CA 1
ATOM 710 C C . ASN A 1 99 ? 14.100 -3.493 -12.723 1.00 92.94 99 ASN A C 1
ATOM 712 O O . ASN A 1 99 ? 14.360 -4.698 -12.746 1.00 92.94 99 ASN A O 1
ATOM 716 N N . SER A 1 100 ? 14.088 -2.786 -11.592 1.00 91.69 100 SER A N 1
ATOM 717 C CA . SER A 1 100 ? 14.433 -3.368 -10.298 1.00 91.69 100 SER A CA 1
ATOM 718 C C . SER A 1 100 ? 13.438 -4.446 -9.875 1.00 91.69 100 SER A C 1
ATOM 720 O O . SER A 1 100 ? 13.852 -5.547 -9.518 1.00 91.69 100 SER A O 1
ATOM 722 N N . LEU A 1 101 ? 12.126 -4.208 -9.988 1.00 90.81 101 LEU A N 1
ATOM 723 C CA . LEU A 1 101 ? 11.128 -5.241 -9.686 1.00 90.81 101 LEU A CA 1
ATOM 724 C C . LEU A 1 101 ? 11.281 -6.464 -10.599 1.00 90.81 101 LEU A C 1
ATOM 726 O O . LEU A 1 101 ? 11.186 -7.592 -10.123 1.00 90.81 101 LEU A O 1
ATOM 730 N N . THR A 1 102 ? 11.601 -6.268 -11.882 1.00 92.75 102 THR A N 1
ATOM 731 C CA . THR A 1 102 ? 11.900 -7.377 -12.804 1.00 92.75 102 THR A CA 1
ATOM 732 C C . THR A 1 102 ? 13.132 -8.166 -12.364 1.00 92.75 102 THR A C 1
ATOM 734 O O . THR A 1 102 ? 13.138 -9.392 -12.459 1.00 92.75 102 THR A O 1
ATOM 737 N N . GLN A 1 103 ? 14.173 -7.490 -11.877 1.00 91.06 103 GLN A N 1
ATOM 738 C CA . GLN A 1 103 ? 15.391 -8.134 -11.393 1.00 91.06 103 GLN A CA 1
ATOM 739 C C . GLN A 1 103 ? 15.144 -8.949 -10.116 1.00 91.06 103 GLN A C 1
ATOM 741 O O . GLN A 1 103 ? 15.664 -10.057 -9.993 1.00 91.06 103 GLN A O 1
ATOM 746 N N . PHE A 1 104 ? 14.348 -8.426 -9.181 1.00 87.62 104 PHE A N 1
ATOM 747 C CA . PHE A 1 104 ? 14.090 -9.083 -7.897 1.00 87.62 104 PHE A CA 1
ATOM 748 C C . PHE A 1 104 ? 13.004 -10.161 -7.965 1.00 87.62 104 PHE A C 1
ATOM 750 O O . PHE A 1 104 ? 13.126 -11.197 -7.316 1.00 87.62 104 PHE A O 1
ATOM 757 N N . MET A 1 105 ? 11.934 -9.923 -8.725 1.00 89.50 105 MET A N 1
ATOM 758 C CA . MET A 1 105 ? 10.732 -10.767 -8.743 1.00 89.50 105 MET A CA 1
ATOM 759 C C . MET A 1 105 ? 10.568 -11.564 -10.041 1.00 89.50 105 MET A C 1
ATOM 761 O O . MET A 1 105 ? 9.682 -12.414 -10.133 1.00 89.50 105 MET A O 1
ATOM 765 N N . GLY A 1 106 ? 11.400 -11.299 -11.050 1.00 91.12 106 GLY A N 1
ATOM 766 C CA . GLY A 1 106 ? 11.184 -11.777 -12.411 1.00 91.12 106 GLY A CA 1
ATOM 767 C C . GLY A 1 106 ? 10.134 -10.949 -13.156 1.00 91.12 106 GLY A C 1
ATOM 768 O O . GLY A 1 106 ? 9.526 -10.024 -12.620 1.00 91.12 106 GLY A O 1
ATOM 769 N N . ARG A 1 107 ? 9.914 -11.275 -14.434 1.00 90.69 107 ARG A N 1
ATOM 770 C CA . ARG A 1 107 ? 8.884 -10.604 -15.241 1.00 90.69 107 ARG A CA 1
ATOM 771 C C . ARG A 1 107 ? 7.481 -10.937 -14.713 1.00 90.69 107 ARG A C 1
ATOM 773 O O . ARG A 1 107 ? 7.233 -12.091 -14.359 1.00 90.69 107 ARG A O 1
ATOM 780 N N . PRO A 1 108 ? 6.543 -9.974 -14.719 1.00 89.38 108 PRO A N 1
ATOM 781 C CA . PRO A 1 108 ? 5.182 -10.213 -14.260 1.00 89.38 108 PRO A CA 1
ATOM 782 C C . PRO A 1 108 ? 4.490 -11.265 -15.136 1.00 89.38 108 PRO A C 1
ATOM 784 O O . PRO A 1 108 ? 4.498 -11.170 -16.364 1.00 89.38 108 PRO A O 1
ATOM 787 N N . ALA A 1 109 ? 3.859 -12.259 -14.506 1.00 85.50 109 ALA A N 1
ATOM 788 C CA . ALA A 1 109 ? 3.254 -13.400 -15.204 1.00 85.50 109 ALA A CA 1
ATOM 789 C C . ALA A 1 109 ? 2.121 -12.994 -16.163 1.00 85.50 109 ALA A C 1
ATOM 791 O O . ALA A 1 109 ? 1.922 -13.624 -17.197 1.00 85.50 109 ALA A O 1
ATOM 792 N N . ASN A 1 110 ? 1.394 -11.923 -15.837 1.00 86.94 110 ASN A N 1
ATOM 793 C CA . ASN A 1 110 ? 0.339 -11.364 -16.683 1.00 86.94 110 ASN A CA 1
ATOM 794 C C . ASN A 1 110 ? 0.842 -10.251 -17.625 1.00 86.94 110 ASN A C 1
ATOM 796 O O . ASN 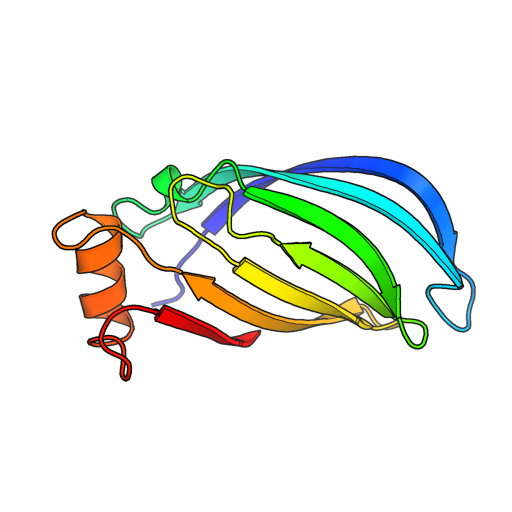A 1 110 ? 0.035 -9.538 -18.219 1.00 86.94 110 ASN A O 1
ATOM 800 N N . GLY A 1 111 ? 2.162 -10.065 -17.720 1.00 83.69 111 GLY A N 1
ATOM 801 C CA . GLY A 1 111 ? 2.805 -9.070 -18.574 1.00 83.69 111 GLY A CA 1
ATOM 802 C C . GLY A 1 111 ? 2.773 -7.632 -18.052 1.00 83.69 111 GLY A C 1
ATOM 803 O O . GLY A 1 111 ? 3.319 -6.761 -18.724 1.00 83.69 111 GLY A O 1
ATOM 804 N N . LYS A 1 112 ? 2.170 -7.360 -16.884 1.00 87.56 112 LYS A N 1
ATOM 805 C CA . LYS A 1 112 ? 2.032 -5.985 -16.370 1.00 87.56 112 LYS A CA 1
ATOM 806 C C . LYS A 1 112 ? 2.178 -5.808 -14.856 1.00 87.56 112 LYS A C 1
ATOM 808 O O . LYS A 1 112 ? 2.762 -4.819 -14.433 1.00 87.56 112 LYS A O 1
ATOM 813 N N . ASP A 1 113 ? 1.656 -6.727 -14.047 1.00 93.38 113 ASP A N 1
ATOM 814 C CA . ASP A 1 113 ? 1.500 -6.528 -12.606 1.00 93.38 113 ASP A CA 1
ATOM 815 C C . ASP A 1 113 ? 2.530 -7.325 -11.815 1.00 93.38 113 ASP A C 1
ATOM 817 O O . ASP A 1 113 ? 2.559 -8.559 -11.862 1.00 93.38 113 ASP A O 1
ATOM 821 N N . PHE A 1 114 ? 3.322 -6.617 -11.019 1.00 93.38 114 PHE A N 1
ATOM 822 C CA . PHE A 1 114 ? 4.096 -7.228 -9.948 1.00 93.38 114 PHE A CA 1
ATOM 823 C C . PHE A 1 114 ? 3.177 -7.456 -8.753 1.00 93.38 114 PHE A C 1
ATOM 825 O O . PHE A 1 114 ? 2.448 -6.552 -8.347 1.00 93.38 114 PHE A O 1
ATOM 832 N N . ILE A 1 115 ? 3.195 -8.672 -8.207 1.00 92.31 115 ILE A N 1
ATOM 833 C CA . ILE A 1 115 ? 2.310 -9.077 -7.114 1.00 92.31 115 ILE A CA 1
ATOM 834 C C . ILE A 1 115 ? 3.137 -9.239 -5.843 1.00 92.31 115 ILE A C 1
ATOM 836 O O . ILE A 1 115 ? 3.915 -10.187 -5.729 1.00 92.31 115 ILE A O 1
ATOM 840 N N . LEU A 1 116 ? 2.929 -8.347 -4.879 1.00 88.56 116 LEU A N 1
ATOM 841 C CA . LEU A 1 116 ? 3.482 -8.461 -3.533 1.00 88.56 116 LEU A CA 1
ATOM 842 C C . LEU A 1 116 ? 2.437 -9.102 -2.623 1.00 88.56 116 LEU A 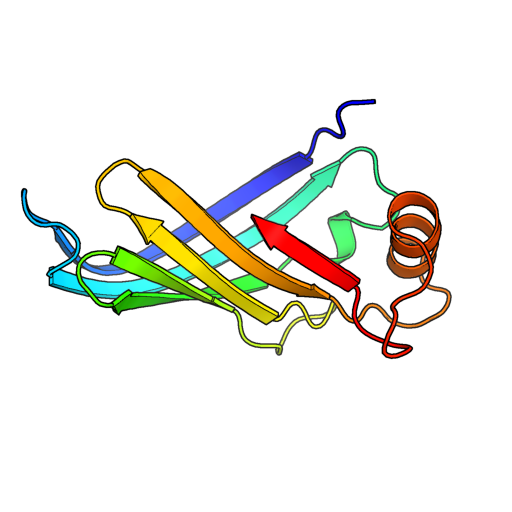C 1
ATOM 844 O O . LEU A 1 116 ? 1.292 -8.651 -2.569 1.00 88.56 116 LEU A O 1
ATOM 848 N N . ARG A 1 117 ? 2.833 -10.163 -1.920 1.00 88.88 117 ARG A N 1
ATOM 849 C CA . ARG A 1 117 ? 1.995 -10.849 -0.931 1.00 88.88 117 ARG A CA 1
ATOM 850 C C . ARG A 1 117 ? 2.555 -10.591 0.460 1.00 88.88 117 ARG A C 1
ATOM 852 O O . ARG A 1 117 ? 3.766 -10.691 0.645 1.00 88.88 117 ARG A O 1
ATOM 859 N N . LEU A 1 118 ? 1.659 -10.250 1.378 1.00 82.31 118 LEU A N 1
ATOM 860 C CA . LEU A 1 118 ? 1.919 -9.997 2.794 1.00 82.31 118 LEU A CA 1
ATOM 861 C C . LEU A 1 118 ? 1.263 -11.101 3.617 1.00 82.31 118 LEU A C 1
ATOM 863 O O . LEU A 1 118 ? 0.101 -11.443 3.277 1.00 82.31 118 LEU A O 1
#

pLDDT: mean 90.76, std 7.54, range [45.47, 97.0]

Secondary structure (DSSP, 8-state):
-PPPEEEEEEEEEEEEEEETTEEEEEEEEEEEEEEEESSTTGGGG--EEEEEEEETTEEEEEE-S-STT--EEEEEE-TT--EEEEEEE-PPTTSHHHHHHHHHH-S-TTSS-EEEE-

Sequence (118 aa):
PSMGFDGNVSLVLQEAKINAGGCTSMAGTLTLNTLSGDIEGVDTIAPVTANLRCENQRIVLDIDENNTAKVRGLVRISVNGQMSGQLLLTPAAGTPLFNSLTQFMGRPANGKDFILRL